Protein AF-A0A0J7KM16-F1 (afdb_monomer)

Radius of gyration: 40.73 Å; Cα contacts (8 Å, |Δi|>4): 112; chains: 1; bounding box: 81×29×110 Å

Structure (mmCIF, N/CA/C/O backbone):
data_AF-A0A0J7KM16-F1
#
_entry.id   AF-A0A0J7KM16-F1
#
loop_
_atom_site.group_PDB
_atom_site.id
_atom_site.type_symbol
_atom_site.label_atom_id
_atom_site.label_alt_id
_atom_site.label_comp_id
_atom_site.label_asym_id
_atom_site.label_entity_id
_atom_site.label_seq_id
_atom_site.pdbx_PDB_ins_code
_atom_site.Cartn_x
_atom_site.Cartn_y
_atom_site.Cartn_z
_atom_site.occupancy
_atom_site.B_iso_or_equiv
_atom_site.auth_seq_id
_atom_site.auth_comp_id
_atom_site.auth_asym_id
_atom_site.auth_atom_id
_atom_site.pdbx_PDB_model_num
ATOM 1 N N . MET A 1 1 ? 47.215 10.537 -78.332 1.00 53.38 1 MET A N 1
ATOM 2 C CA . MET A 1 1 ? 46.847 9.519 -77.323 1.00 53.38 1 MET A CA 1
ATOM 3 C C . MET A 1 1 ? 46.924 10.047 -75.887 1.00 53.38 1 MET A C 1
ATOM 5 O O . MET A 1 1 ? 46.028 9.716 -75.131 1.00 53.38 1 MET A O 1
ATOM 9 N N . GLY A 1 2 ? 47.851 10.951 -75.529 1.00 61.06 2 GLY A N 1
ATOM 10 C CA . GLY A 1 2 ? 48.013 11.426 -74.136 1.00 61.06 2 GLY A CA 1
ATOM 11 C C . GLY A 1 2 ? 46.831 12.155 -73.460 1.00 61.06 2 GLY A C 1
ATOM 12 O O . GLY A 1 2 ? 46.750 12.157 -72.240 1.00 61.06 2 GLY A O 1
ATOM 13 N N . ASN A 1 3 ? 45.868 12.725 -74.200 1.00 65.38 3 ASN A N 1
ATOM 14 C CA . ASN A 1 3 ? 44.691 13.361 -73.574 1.00 65.38 3 ASN A CA 1
ATOM 15 C C . ASN A 1 3 ? 43.672 12.351 -73.019 1.00 65.38 3 ASN A C 1
ATOM 17 O O . ASN A 1 3 ? 42.967 12.672 -72.072 1.00 65.38 3 ASN A O 1
ATOM 21 N N . LEU A 1 4 ? 43.581 11.145 -73.590 1.00 66.06 4 LEU A N 1
ATOM 22 C CA . LEU A 1 4 ? 42.642 10.108 -73.135 1.00 66.06 4 LEU A CA 1
ATOM 23 C C . LEU A 1 4 ? 43.148 9.389 -71.877 1.00 66.06 4 LEU A C 1
ATOM 25 O O . LEU A 1 4 ? 42.351 9.073 -70.999 1.00 66.06 4 LEU A O 1
ATOM 29 N N . GLU A 1 5 ? 44.461 9.181 -71.772 1.00 71.06 5 GLU A N 1
ATOM 30 C CA . GLU A 1 5 ? 45.106 8.589 -70.592 1.00 71.06 5 GLU A CA 1
ATOM 31 C C . GLU A 1 5 ? 44.987 9.510 -69.370 1.00 71.06 5 GLU A C 1
ATOM 33 O O . GLU A 1 5 ? 44.531 9.063 -68.321 1.00 71.06 5 GLU A O 1
ATOM 38 N N . ASN A 1 6 ? 45.235 10.815 -69.532 1.00 75.06 6 ASN A N 1
ATOM 39 C CA . ASN A 1 6 ? 45.071 11.797 -68.452 1.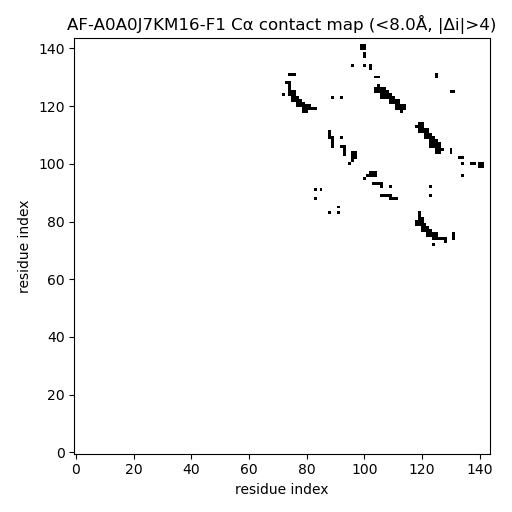00 75.06 6 ASN A CA 1
ATOM 40 C C . ASN A 1 6 ? 43.625 11.884 -67.930 1.00 75.06 6 ASN A C 1
ATOM 42 O O . ASN A 1 6 ? 43.404 12.027 -66.729 1.00 75.06 6 ASN A O 1
ATOM 46 N N . VAL A 1 7 ? 42.625 11.784 -68.815 1.00 75.94 7 VAL A N 1
ATOM 47 C CA . VAL A 1 7 ? 41.213 11.764 -68.399 1.00 75.94 7 VAL A CA 1
ATOM 48 C C . VAL A 1 7 ? 40.882 10.472 -67.647 1.00 75.94 7 VAL A C 1
ATOM 50 O O . VAL A 1 7 ? 40.224 10.534 -66.610 1.00 75.94 7 VAL A O 1
ATOM 53 N N . MET A 1 8 ? 41.359 9.312 -68.110 1.00 76.75 8 MET A N 1
ATOM 54 C CA . MET A 1 8 ? 41.156 8.038 -67.405 1.00 76.75 8 MET A CA 1
ATOM 55 C C . MET A 1 8 ? 41.812 8.018 -66.019 1.00 76.75 8 MET A C 1
ATOM 57 O O . MET A 1 8 ? 41.209 7.523 -65.067 1.00 76.75 8 MET A O 1
ATOM 61 N N . GLU A 1 9 ? 43.003 8.594 -65.881 1.00 81.56 9 GLU A N 1
ATOM 62 C CA . GLU A 1 9 ? 43.713 8.681 -64.603 1.00 81.56 9 GLU A CA 1
ATOM 63 C C . GLU A 1 9 ? 43.002 9.617 -63.614 1.00 81.56 9 GLU A C 1
ATOM 65 O O . GLU A 1 9 ? 42.814 9.264 -62.448 1.00 81.56 9 GLU A O 1
ATOM 70 N N . MET A 1 10 ? 42.471 10.743 -64.100 1.00 83.81 10 MET A N 1
ATOM 71 C CA . MET A 1 10 ? 41.630 11.646 -63.309 1.00 83.81 10 MET A CA 1
ATOM 72 C C . MET A 1 10 ? 40.336 10.966 -62.826 1.00 83.81 10 MET A C 1
ATOM 74 O O . MET A 1 10 ? 39.952 11.122 -61.667 1.00 83.81 10 MET A O 1
ATOM 78 N N . TYR A 1 11 ? 39.668 10.174 -63.675 1.00 83.00 11 TYR A N 1
ATOM 79 C CA . TYR A 1 11 ? 38.483 9.408 -63.265 1.00 83.00 11 TYR A CA 1
ATOM 80 C C . TYR A 1 11 ? 38.807 8.363 -62.197 1.00 83.00 11 TYR A C 1
ATOM 82 O O . TYR A 1 11 ? 38.022 8.190 -61.265 1.00 83.00 11 TYR A O 1
ATOM 90 N N . LYS A 1 12 ? 39.955 7.690 -62.309 1.00 86.69 12 LYS A N 1
ATOM 91 C CA . LYS A 1 12 ? 40.392 6.689 -61.334 1.00 86.69 12 LYS A CA 1
ATOM 92 C C . LYS A 1 12 ? 40.677 7.321 -59.968 1.00 86.69 12 LYS A C 1
ATOM 94 O O . LYS A 1 12 ? 40.147 6.851 -58.967 1.00 86.69 12 LYS A O 1
ATOM 99 N N . GLN A 1 13 ? 41.397 8.444 -59.941 1.00 86.12 13 GLN A N 1
ATOM 100 C CA . GLN A 1 13 ? 41.639 9.213 -58.714 1.00 86.12 13 GLN A CA 1
ATOM 101 C C . GLN A 1 13 ? 40.336 9.737 -58.092 1.00 86.12 13 GLN A C 1
ATOM 103 O O . GLN A 1 13 ? 40.157 9.694 -56.877 1.00 86.12 13 GLN A O 1
ATOM 108 N N . MET A 1 14 ? 39.385 10.186 -58.918 1.00 87.19 14 MET A N 1
ATOM 109 C CA . MET A 1 14 ? 38.077 10.636 -58.439 1.00 87.19 14 MET A CA 1
ATOM 110 C C . MET A 1 14 ? 37.246 9.479 -57.860 1.00 87.19 14 MET A C 1
ATOM 112 O O . MET A 1 14 ? 36.566 9.661 -56.851 1.00 87.19 14 MET A O 1
ATOM 116 N N . GLN A 1 15 ? 37.310 8.285 -58.455 1.00 88.56 15 GLN A N 1
ATOM 117 C CA . GLN A 1 15 ? 36.652 7.086 -57.925 1.00 88.56 15 GLN A CA 1
ATOM 118 C C . GLN A 1 15 ? 37.258 6.631 -56.595 1.00 88.56 15 GLN A C 1
ATOM 120 O O . GLN A 1 15 ? 36.504 6.311 -55.678 1.00 88.56 15 GLN A O 1
ATOM 125 N N . GLU A 1 16 ? 38.587 6.638 -56.472 1.00 89.44 16 GLU A N 1
ATOM 126 C CA . GLU A 1 16 ? 39.292 6.316 -55.225 1.00 89.44 16 GLU A CA 1
ATOM 127 C C . GLU A 1 16 ? 38.927 7.313 -54.114 1.00 89.44 16 GLU A C 1
ATOM 129 O O . GLU A 1 16 ? 38.535 6.901 -53.023 1.00 89.44 16 GLU A O 1
ATOM 134 N N . PHE A 1 17 ? 38.905 8.616 -54.417 1.00 91.69 17 PHE A N 1
ATOM 135 C CA . PHE A 1 17 ? 38.473 9.642 -53.465 1.00 91.69 17 PHE A CA 1
ATOM 136 C C . PHE A 1 17 ? 37.020 9.444 -53.004 1.00 91.69 17 PHE A C 1
ATOM 138 O O . PHE A 1 17 ? 36.730 9.505 -51.810 1.00 91.69 17 PHE A O 1
ATOM 145 N N . ILE A 1 18 ? 36.092 9.171 -53.929 1.00 91.00 18 ILE A N 1
ATOM 146 C CA . ILE A 1 18 ? 34.686 8.904 -53.583 1.00 91.00 18 ILE A CA 1
ATOM 147 C C . ILE A 1 18 ? 34.564 7.636 -52.727 1.00 91.00 18 ILE A C 1
ATOM 149 O O . ILE A 1 18 ? 33.778 7.621 -51.778 1.00 91.00 18 ILE A O 1
ATOM 153 N N . ALA A 1 19 ? 35.334 6.587 -53.026 1.00 91.44 19 ALA A N 1
ATOM 154 C CA . ALA A 1 19 ? 35.340 5.355 -52.243 1.00 91.44 19 ALA A CA 1
ATOM 155 C C . ALA A 1 19 ? 35.821 5.600 -50.804 1.00 91.44 19 ALA A C 1
ATOM 157 O O . ALA A 1 19 ? 35.141 5.181 -49.866 1.00 91.44 19 ALA A O 1
ATOM 158 N N . GLU A 1 20 ? 36.910 6.353 -50.621 1.00 92.81 20 GLU A N 1
ATOM 159 C CA . GLU A 1 20 ? 37.412 6.732 -49.294 1.00 92.81 20 GLU A CA 1
ATOM 160 C C . GLU A 1 20 ? 36.401 7.576 -48.507 1.00 92.81 20 GLU A C 1
ATOM 162 O O . GLU A 1 20 ? 36.183 7.338 -47.317 1.00 92.81 20 GLU A O 1
ATOM 167 N N . GLN A 1 21 ? 35.744 8.551 -49.150 1.00 93.00 21 GLN A N 1
ATOM 168 C CA . GLN A 1 21 ? 34.709 9.353 -48.485 1.00 93.00 21 GLN A CA 1
ATOM 169 C C . GLN A 1 21 ? 33.507 8.493 -48.073 1.00 93.00 21 GLN A C 1
ATOM 171 O O . GLN A 1 21 ? 32.994 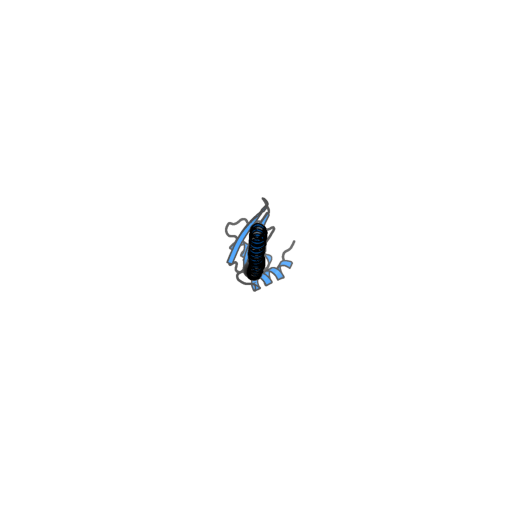8.631 -46.964 1.00 93.00 21 GLN A O 1
ATOM 176 N N . MET A 1 22 ? 33.078 7.562 -48.929 1.00 90.88 22 MET A N 1
ATOM 177 C CA . MET A 1 22 ? 31.983 6.637 -48.620 1.00 90.88 22 MET A CA 1
ATOM 178 C C . MET A 1 22 ? 32.338 5.674 -47.482 1.00 90.88 22 MET A C 1
ATOM 180 O O . MET A 1 22 ? 31.465 5.328 -46.685 1.00 90.88 22 MET A O 1
ATOM 184 N N . GLU A 1 23 ? 33.595 5.243 -47.379 1.00 92.44 23 GLU A N 1
ATOM 185 C CA . GLU A 1 23 ? 34.069 4.401 -46.279 1.00 92.44 23 GLU A CA 1
ATOM 186 C C . GLU A 1 23 ? 34.099 5.162 -44.948 1.00 92.44 23 GLU A C 1
ATOM 188 O O . GLU A 1 23 ? 33.600 4.648 -43.946 1.00 92.44 23 GLU A O 1
ATOM 193 N N . ARG A 1 24 ? 34.561 6.421 -44.943 1.00 92.00 24 ARG A N 1
ATOM 194 C CA . ARG A 1 24 ? 34.495 7.291 -43.753 1.00 92.00 24 ARG A CA 1
ATOM 195 C C . ARG A 1 24 ? 33.061 7.488 -43.275 1.00 92.00 24 ARG A C 1
ATOM 197 O O . ARG A 1 24 ? 32.781 7.250 -42.106 1.00 92.00 24 ARG A O 1
ATOM 204 N N . ILE A 1 25 ? 32.140 7.801 -44.189 1.00 92.88 25 ILE A N 1
ATOM 205 C CA . ILE A 1 25 ? 30.714 7.959 -43.866 1.00 92.88 25 ILE A CA 1
ATOM 206 C C . ILE A 1 25 ? 30.133 6.660 -43.287 1.00 92.88 25 ILE A C 1
ATOM 208 O O . ILE A 1 25 ? 29.358 6.694 -42.332 1.00 92.88 25 ILE A O 1
ATOM 212 N N . ARG A 1 26 ? 30.496 5.491 -43.833 1.00 91.25 26 ARG A N 1
ATOM 213 C CA . ARG A 1 26 ? 30.039 4.197 -43.294 1.00 91.25 26 ARG A CA 1
ATOM 214 C C . ARG A 1 26 ? 30.555 3.948 -41.881 1.00 91.25 26 ARG A C 1
ATOM 216 O O . ARG A 1 26 ? 29.779 3.467 -41.055 1.00 91.25 26 ARG A O 1
ATOM 223 N N . ASN A 1 27 ? 31.818 4.269 -41.616 1.00 93.56 27 ASN A N 1
ATOM 224 C CA . ASN A 1 27 ? 32.419 4.103 -40.296 1.00 93.56 27 ASN A CA 1
ATOM 225 C C . ASN A 1 27 ? 31.784 5.055 -39.277 1.00 93.56 27 ASN A C 1
ATOM 227 O O . ASN A 1 27 ? 31.360 4.592 -38.223 1.00 93.56 27 ASN A O 1
ATOM 231 N N . GLU A 1 28 ? 31.585 6.327 -39.630 1.00 91.50 28 GLU A N 1
ATOM 232 C CA . GLU A 1 28 ? 30.885 7.298 -38.777 1.00 91.50 28 GLU A CA 1
ATOM 233 C C . GLU A 1 28 ? 29.461 6.833 -38.441 1.00 91.50 28 GLU A C 1
ATOM 235 O O . GLU A 1 28 ? 29.074 6.812 -37.277 1.00 91.50 28 GLU A O 1
ATOM 240 N N . ILE A 1 29 ? 28.688 6.363 -39.431 1.00 91.62 29 ILE A N 1
ATOM 241 C CA . ILE A 1 29 ? 27.332 5.831 -39.203 1.00 91.62 29 ILE A CA 1
ATOM 242 C C . ILE A 1 29 ? 27.355 4.597 -38.287 1.00 91.62 29 ILE A C 1
ATOM 244 O O . ILE A 1 29 ? 26.448 4.412 -37.467 1.00 91.62 29 ILE A O 1
ATOM 248 N N . ALA A 1 30 ? 28.350 3.721 -38.441 1.00 91.94 30 ALA A N 1
ATOM 249 C CA . ALA A 1 30 ? 28.497 2.535 -37.606 1.00 91.94 30 ALA A CA 1
ATOM 250 C C . ALA A 1 30 ? 28.842 2.899 -36.153 1.00 91.94 30 ALA A C 1
ATOM 252 O O . ALA A 1 30 ? 28.213 2.366 -35.235 1.00 91.94 30 ALA A O 1
ATOM 253 N N . GLU A 1 31 ? 29.773 3.829 -35.944 1.00 92.56 31 GLU A N 1
ATOM 254 C CA . GLU A 1 31 ? 30.152 4.339 -34.623 1.00 92.56 31 GLU A CA 1
ATOM 255 C C . GLU A 1 31 ? 28.976 5.038 -33.934 1.00 92.56 31 GLU A C 1
ATOM 257 O O . GLU A 1 31 ? 28.637 4.699 -32.797 1.00 92.56 31 GLU A O 1
ATOM 262 N N . ASP A 1 32 ? 28.263 5.910 -34.651 1.00 91.62 32 ASP A N 1
ATOM 263 C CA . ASP A 1 32 ? 27.056 6.584 -34.166 1.00 91.62 32 ASP A CA 1
ATOM 264 C C . ASP A 1 32 ? 25.983 5.584 -33.726 1.00 91.62 32 ASP A C 1
ATOM 266 O O . ASP A 1 32 ? 25.306 5.754 -32.707 1.00 91.62 32 ASP A O 1
ATOM 270 N N . ARG A 1 33 ? 25.806 4.508 -34.500 1.00 90.81 33 ARG A N 1
ATOM 271 C CA . ARG A 1 33 ? 24.831 3.464 -34.184 1.00 90.81 33 ARG A CA 1
ATOM 272 C C . ARG A 1 33 ? 25.204 2.723 -32.904 1.00 90.81 33 ARG A C 1
ATOM 274 O O . ARG A 1 33 ? 24.307 2.449 -32.103 1.00 90.81 33 ARG A O 1
ATOM 281 N N . ILE A 1 34 ? 26.486 2.408 -32.714 1.00 93.56 34 ILE A N 1
ATOM 282 C CA . ILE A 1 34 ? 26.990 1.756 -31.500 1.00 93.56 34 ILE A CA 1
ATOM 283 C C . ILE A 1 34 ? 26.805 2.689 -30.300 1.00 93.56 34 ILE A C 1
ATOM 285 O O . ILE A 1 34 ? 26.206 2.274 -29.307 1.00 93.56 34 ILE A O 1
ATOM 289 N N . ALA A 1 35 ? 27.202 3.958 -30.420 1.00 92.62 35 ALA A N 1
ATOM 290 C CA . ALA A 1 35 ? 27.059 4.956 -29.362 1.00 92.62 35 ALA A CA 1
ATOM 291 C C . ALA A 1 35 ? 25.594 5.116 -28.918 1.00 92.62 35 ALA A C 1
ATOM 293 O O . ALA A 1 35 ? 25.288 5.004 -27.729 1.00 92.62 35 ALA A O 1
ATOM 294 N N . ARG A 1 36 ? 24.657 5.255 -29.867 1.00 90.69 36 ARG A N 1
ATOM 295 C CA . ARG A 1 36 ? 23.212 5.343 -29.568 1.00 90.69 36 ARG A CA 1
ATOM 296 C C . ARG A 1 36 ? 22.635 4.060 -28.978 1.00 90.69 36 ARG A C 1
ATOM 298 O O . ARG A 1 36 ? 21.600 4.088 -28.308 1.00 90.69 36 ARG A O 1
ATOM 305 N N . GLU A 1 37 ? 23.201 2.898 -29.291 1.00 91.81 37 GLU A N 1
ATOM 306 C CA . GLU A 1 37 ? 22.758 1.640 -28.691 1.00 91.81 37 GLU A CA 1
ATOM 307 C C . GLU A 1 37 ? 23.282 1.484 -27.260 1.00 91.81 37 GLU A C 1
ATOM 309 O O . GLU A 1 37 ? 22.536 1.040 -26.384 1.00 91.81 37 GLU A O 1
ATOM 314 N N . GLU A 1 38 ? 24.524 1.890 -27.000 1.00 93.38 38 GLU A N 1
ATOM 315 C CA . GLU A 1 38 ? 25.075 1.941 -25.648 1.00 93.38 38 GLU A CA 1
ATOM 316 C C . GLU A 1 38 ? 24.329 2.930 -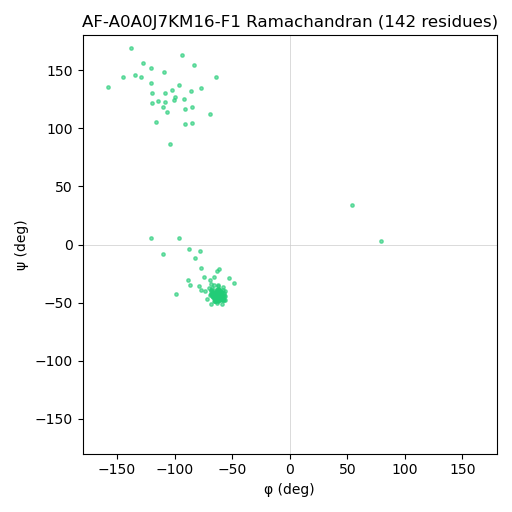24.758 1.00 93.38 38 GLU A C 1
ATOM 318 O O . GLU A 1 38 ? 23.979 2.582 -23.631 1.00 93.38 38 GLU A O 1
ATOM 323 N N . GLU A 1 39 ? 24.037 4.127 -25.264 1.00 93.12 39 GLU A N 1
ATOM 324 C CA . GLU A 1 39 ? 23.266 5.140 -24.546 1.00 93.12 39 GLU A CA 1
ATOM 325 C C . GLU A 1 39 ? 21.883 4.602 -24.173 1.00 93.12 39 GLU A C 1
ATOM 327 O O . GLU A 1 39 ? 21.546 4.543 -22.990 1.00 93.12 39 GLU A O 1
ATOM 332 N N . ARG A 1 40 ? 21.145 4.036 -25.139 1.00 90.88 40 ARG A N 1
ATOM 333 C CA . ARG A 1 40 ? 19.852 3.386 -24.869 1.00 90.88 40 ARG A CA 1
ATOM 334 C C . ARG A 1 40 ? 19.955 2.256 -23.849 1.00 90.88 40 ARG A C 1
ATOM 336 O O . ARG A 1 40 ? 19.035 2.064 -23.054 1.00 90.88 40 ARG A O 1
ATOM 343 N N . LYS A 1 41 ? 21.042 1.476 -23.854 1.00 94.44 41 LYS A N 1
ATOM 344 C CA . LYS A 1 41 ? 21.266 0.423 -22.847 1.00 94.44 41 LYS A CA 1
ATOM 345 C C . LYS A 1 41 ? 21.491 1.021 -21.459 1.00 94.44 41 LYS A C 1
ATOM 347 O O . LYS A 1 41 ? 20.927 0.496 -20.498 1.00 94.44 41 LYS A O 1
ATOM 352 N N . ARG A 1 42 ? 22.267 2.104 -21.346 1.00 94.06 42 ARG A N 1
ATOM 353 C CA . ARG A 1 42 ? 22.519 2.807 -20.076 1.00 94.06 42 ARG A CA 1
ATOM 354 C C . ARG A 1 42 ? 21.243 3.447 -19.539 1.00 94.06 42 ARG A C 1
ATOM 356 O O . ARG A 1 42 ? 20.886 3.178 -18.397 1.00 94.06 42 ARG A O 1
ATOM 363 N N . GLU A 1 43 ? 20.511 4.182 -20.370 1.00 92.81 43 GLU A N 1
ATOM 364 C CA . GLU A 1 43 ? 19.220 4.779 -20.009 1.00 92.81 43 GLU A CA 1
ATOM 365 C C . GLU A 1 43 ? 18.220 3.719 -19.557 1.00 92.81 43 GLU A C 1
ATOM 367 O O . GLU A 1 43 ? 17.619 3.835 -18.493 1.00 92.81 43 GLU A O 1
ATOM 372 N N . LYS A 1 44 ? 18.087 2.626 -20.318 1.00 94.25 44 LYS A N 1
ATOM 373 C CA . LYS A 1 44 ? 17.189 1.525 -19.959 1.00 94.25 44 LYS A CA 1
ATOM 374 C C . LYS A 1 44 ? 17.592 0.862 -18.643 1.00 94.25 44 LYS A C 1
ATOM 376 O O . LYS A 1 44 ? 16.719 0.417 -17.899 1.00 94.25 44 LYS A O 1
ATOM 381 N N . LYS A 1 45 ? 18.893 0.768 -18.359 1.00 94.62 45 LYS A N 1
ATOM 382 C CA . LYS A 1 45 ? 19.395 0.222 -17.097 1.00 94.62 45 LYS A CA 1
ATOM 383 C C . LYS A 1 45 ? 19.051 1.145 -15.928 1.00 94.62 45 LYS A C 1
ATOM 385 O O . LYS A 1 45 ? 18.426 0.664 -14.989 1.00 94.62 45 LYS A O 1
ATOM 390 N N . MET A 1 46 ? 19.359 2.440 -16.030 1.00 93.88 46 MET A N 1
ATOM 391 C CA . MET A 1 46 ? 19.014 3.426 -14.996 1.00 93.88 46 MET A CA 1
ATOM 392 C C . MET A 1 46 ? 17.504 3.469 -14.753 1.00 93.88 46 MET A C 1
ATOM 394 O O . MET A 1 46 ? 17.053 3.351 -13.619 1.00 93.88 46 MET A O 1
ATOM 398 N N . TRP A 1 47 ? 16.711 3.502 -15.826 1.00 95.06 47 TRP A N 1
ATOM 399 C CA . TRP A 1 47 ? 15.254 3.461 -15.743 1.00 95.06 47 TRP A CA 1
ATOM 400 C C . TRP A 1 47 ? 14.739 2.221 -15.006 1.00 95.06 47 TRP A C 1
ATOM 402 O O . TRP A 1 47 ? 13.816 2.300 -14.196 1.00 95.06 47 TRP A O 1
ATOM 412 N N . ASN A 1 48 ? 15.313 1.049 -15.285 1.00 94.88 48 ASN A N 1
ATOM 413 C CA . ASN A 1 48 ? 14.917 -0.180 -14.605 1.00 94.88 48 ASN A CA 1
ATOM 414 C C . ASN A 1 48 ? 15.311 -0.171 -13.123 1.00 94.88 48 ASN A C 1
ATOM 416 O O . ASN A 1 48 ? 14.527 -0.641 -12.302 1.00 94.88 48 ASN A O 1
ATOM 420 N N . GLU A 1 49 ? 16.486 0.356 -12.782 1.00 95.00 49 GLU A N 1
ATOM 421 C CA . GLU A 1 49 ? 16.945 0.482 -11.395 1.00 95.00 49 GLU A CA 1
ATOM 422 C C . GLU A 1 49 ? 16.027 1.416 -10.593 1.00 95.00 49 GLU A C 1
ATOM 424 O O . GLU A 1 49 ? 15.487 0.998 -9.566 1.00 95.00 49 GLU A O 1
ATOM 429 N N . GLU A 1 50 ? 15.736 2.610 -11.116 1.00 93.94 50 GLU A N 1
ATOM 430 C CA . GLU A 1 50 ? 14.790 3.557 -10.508 1.00 93.94 50 GLU A CA 1
ATOM 431 C C . GLU A 1 50 ? 13.392 2.947 -10.362 1.00 93.94 50 GLU A C 1
ATOM 433 O O . GLU A 1 50 ? 12.742 3.059 -9.319 1.00 93.94 50 GLU A O 1
ATOM 438 N N . LYS A 1 51 ? 12.915 2.249 -11.398 1.00 95.56 51 LYS A N 1
ATOM 439 C CA . LYS A 1 51 ? 11.601 1.603 -11.378 1.00 95.56 51 LYS A CA 1
ATOM 440 C C . LYS A 1 51 ? 11.508 0.532 -10.293 1.00 95.56 51 LYS A C 1
ATOM 442 O O . LYS A 1 51 ? 10.473 0.428 -9.634 1.00 95.56 51 LYS A O 1
ATOM 447 N N . GLU A 1 52 ? 12.542 -0.285 -10.118 1.00 94.88 52 GLU A N 1
ATOM 448 C CA . GLU A 1 52 ? 12.562 -1.314 -9.075 1.00 94.88 52 GLU A CA 1
ATOM 449 C C . GLU A 1 52 ? 12.676 -0.708 -7.671 1.00 94.88 52 GLU A C 1
ATOM 451 O O . GLU A 1 52 ? 11.998 -1.175 -6.752 1.00 94.88 52 GLU A O 1
ATOM 456 N N . GLU A 1 53 ? 13.445 0.369 -7.497 1.00 95.69 53 GLU A N 1
ATOM 457 C CA . GLU A 1 53 ? 13.505 1.105 -6.231 1.00 95.69 53 GLU A CA 1
ATOM 458 C C . GLU A 1 53 ? 12.137 1.692 -5.853 1.00 95.69 53 GLU A C 1
ATOM 460 O O . GLU A 1 53 ? 11.644 1.480 -4.740 1.00 95.69 53 GLU A O 1
ATOM 465 N N . LEU A 1 54 ? 11.471 2.358 -6.801 1.00 95.38 54 LEU A N 1
ATOM 466 C CA . LEU A 1 54 ? 10.136 2.916 -6.593 1.00 95.38 54 LEU A CA 1
ATOM 467 C C . LEU A 1 54 ? 9.114 1.833 -6.241 1.00 95.38 54 LEU A C 1
ATOM 469 O O . LEU A 1 54 ? 8.317 2.019 -5.320 1.00 95.38 54 LEU A O 1
ATOM 473 N N . LYS A 1 55 ? 9.151 0.679 -6.918 1.00 94.31 55 LYS A N 1
ATOM 474 C CA . LYS A 1 55 ? 8.278 -0.457 -6.586 1.00 94.31 55 LYS A CA 1
ATOM 475 C C . LYS A 1 55 ? 8.489 -0.945 -5.157 1.00 94.31 55 LYS A C 1
ATOM 477 O O . LYS A 1 55 ? 7.507 -1.136 -4.443 1.00 94.31 55 LYS A O 1
ATOM 482 N N . ARG A 1 56 ? 9.742 -1.130 -4.724 1.00 95.06 56 ARG A N 1
ATOM 483 C CA . ARG A 1 56 ? 10.052 -1.547 -3.344 1.00 95.06 56 ARG A CA 1
ATOM 484 C C . ARG A 1 56 ? 9.511 -0.539 -2.339 1.00 95.06 56 ARG A C 1
ATOM 486 O O . ARG A 1 56 ? 8.806 -0.919 -1.409 1.00 95.06 56 ARG A O 1
ATOM 493 N N . ARG A 1 57 ? 9.739 0.751 -2.592 1.00 95.25 57 ARG A N 1
ATOM 494 C CA . ARG A 1 57 ? 9.245 1.833 -1.737 1.00 95.25 57 ARG A CA 1
ATOM 495 C C . ARG A 1 57 ? 7.720 1.848 -1.630 1.00 95.25 57 ARG A C 1
ATOM 497 O O . ARG A 1 57 ? 7.199 2.079 -0.542 1.00 95.25 57 ARG A O 1
ATOM 504 N N . ILE A 1 58 ? 6.999 1.588 -2.723 1.00 95.06 58 ILE A N 1
ATOM 505 C CA . ILE A 1 58 ? 5.532 1.472 -2.701 1.00 95.06 58 ILE A CA 1
ATOM 506 C C . ILE A 1 58 ? 5.102 0.307 -1.805 1.00 95.06 58 ILE A C 1
ATOM 508 O O . ILE A 1 58 ? 4.268 0.508 -0.925 1.00 95.06 58 ILE A O 1
ATOM 512 N N . VAL A 1 59 ? 5.703 -0.876 -1.968 1.00 94.50 59 VAL A N 1
ATOM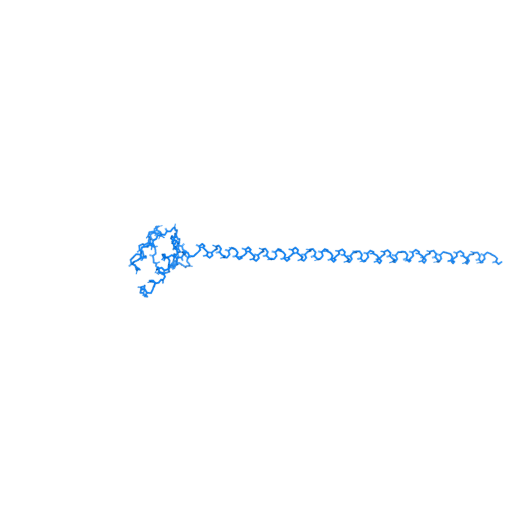 513 C CA . VAL A 1 59 ? 5.369 -2.056 -1.151 1.00 94.50 59 VAL A CA 1
ATOM 514 C C . VAL A 1 59 ? 5.625 -1.793 0.334 1.00 94.50 59 VAL A C 1
ATOM 516 O O . VAL A 1 59 ? 4.775 -2.100 1.174 1.00 94.50 59 VAL A O 1
ATOM 519 N N . ASP A 1 60 ? 6.756 -1.173 0.671 1.00 94.88 60 ASP A N 1
ATOM 520 C CA . ASP A 1 60 ? 7.087 -0.829 2.055 1.00 94.88 60 ASP A CA 1
ATOM 521 C C . ASP A 1 60 ? 6.082 0.168 2.644 1.00 94.88 60 ASP A C 1
ATOM 523 O O . ASP A 1 60 ? 5.606 -0.005 3.770 1.00 94.88 60 ASP A O 1
ATOM 527 N N . LEU A 1 61 ? 5.701 1.192 1.875 1.00 92.75 61 LEU A N 1
ATOM 528 C CA . LEU A 1 61 ? 4.703 2.175 2.293 1.00 92.75 61 LEU A CA 1
ATOM 529 C C . LEU A 1 61 ? 3.322 1.544 2.492 1.00 92.75 61 LEU A C 1
ATOM 531 O O . LEU A 1 61 ? 2.664 1.827 3.497 1.00 92.75 61 LEU A O 1
ATOM 535 N N . GLU A 1 62 ? 2.889 0.667 1.588 1.00 92.62 62 GLU A N 1
ATOM 536 C CA . GLU A 1 62 ? 1.635 -0.076 1.724 1.00 92.62 62 GLU A CA 1
ATOM 537 C C . GLU A 1 62 ? 1.645 -0.968 2.968 1.00 92.62 62 GLU A C 1
ATOM 539 O O . GLU A 1 62 ? 0.669 -0.998 3.726 1.00 92.62 62 GLU A O 1
ATOM 544 N N . TRP A 1 63 ? 2.760 -1.653 3.232 1.00 94.06 63 TRP A N 1
ATOM 545 C CA . TRP A 1 63 ? 2.917 -2.483 4.420 1.00 94.06 63 TRP A CA 1
ATOM 546 C C . TRP A 1 63 ? 2.879 -1.654 5.708 1.00 94.06 63 TRP A C 1
ATOM 548 O O . TRP A 1 63 ? 2.143 -2.000 6.638 1.00 94.06 63 TRP A O 1
ATOM 558 N N . ILE A 1 64 ? 3.601 -0.529 5.758 1.00 92.88 64 ILE A N 1
ATOM 559 C CA . ILE A 1 64 ? 3.581 0.405 6.894 1.00 92.88 64 ILE A CA 1
ATOM 560 C C . ILE A 1 64 ? 2.166 0.934 7.115 1.00 92.88 64 ILE A C 1
ATOM 562 O O . ILE A 1 64 ? 1.697 0.973 8.255 1.00 92.88 64 ILE A O 1
ATOM 566 N N . ASN A 1 65 ? 1.467 1.322 6.048 1.00 92.00 65 ASN A N 1
ATOM 567 C CA . ASN A 1 65 ? 0.112 1.846 6.150 1.00 92.00 65 ASN A CA 1
ATOM 568 C C . ASN A 1 65 ? -0.854 0.777 6.678 1.00 92.00 65 ASN A C 1
ATOM 570 O O . ASN A 1 65 ? -1.575 1.016 7.646 1.00 92.00 65 ASN A O 1
ATOM 574 N N . LYS A 1 66 ? -0.783 -0.446 6.141 1.00 90.81 66 LYS A N 1
ATOM 575 C CA . LYS A 1 66 ? -1.576 -1.592 6.604 1.00 90.81 66 LYS A CA 1
ATOM 576 C C . LYS A 1 66 ? -1.285 -1.944 8.062 1.00 90.81 66 LYS A C 1
ATOM 578 O O . LYS A 1 66 ? -2.208 -2.255 8.815 1.00 90.81 66 LYS A O 1
ATOM 583 N N . LYS A 1 67 ? -0.019 -1.887 8.484 1.00 91.50 67 LYS A N 1
ATOM 584 C CA . LYS A 1 67 ? 0.384 -2.104 9.880 1.00 91.50 67 LYS A CA 1
ATOM 585 C C . LYS A 1 67 ? -0.181 -1.013 10.790 1.00 91.50 67 LYS A C 1
ATOM 587 O O . LYS A 1 67 ? -0.851 -1.337 11.764 1.00 91.50 67 LYS A O 1
ATOM 592 N N . ARG A 1 68 ? -0.026 0.263 10.423 1.00 87.62 68 ARG A N 1
ATOM 593 C CA . ARG A 1 68 ? -0.602 1.399 11.165 1.00 87.62 68 ARG A CA 1
ATOM 594 C C . ARG A 1 68 ? -2.121 1.312 11.264 1.00 87.62 68 ARG A C 1
ATOM 596 O O . ARG A 1 68 ? -2.683 1.607 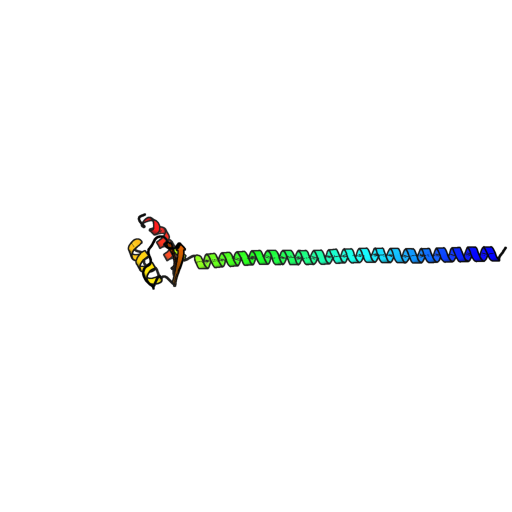12.313 1.00 87.62 68 ARG A O 1
ATOM 603 N N . GLU A 1 69 ? -2.799 0.910 10.196 1.00 86.56 69 GLU A N 1
ATOM 604 C CA . GLU A 1 69 ? -4.250 0.746 10.191 1.00 86.56 69 GLU A CA 1
ATOM 605 C C . GLU A 1 69 ? -4.691 -0.397 11.114 1.00 86.56 69 GLU A C 1
ATOM 607 O O . GLU A 1 69 ? -5.635 -0.230 11.890 1.00 86.56 69 GLU A O 1
ATOM 612 N N . ARG A 1 70 ? -3.971 -1.529 11.095 1.00 84.44 70 ARG A N 1
ATOM 613 C CA . ARG A 1 70 ? -4.174 -2.631 12.048 1.00 84.44 70 ARG A CA 1
ATOM 614 C C . ARG A 1 70 ? -3.963 -2.175 13.484 1.00 84.44 70 ARG A C 1
ATOM 616 O O . ARG A 1 70 ? -4.807 -2.478 14.319 1.00 84.44 70 ARG A O 1
ATOM 623 N N . ASP A 1 71 ? -2.906 -1.419 13.757 1.00 83.25 71 ASP A N 1
ATOM 624 C CA . ASP A 1 71 ? -2.600 -0.918 15.098 1.00 83.25 71 ASP A CA 1
ATOM 625 C C . ASP A 1 71 ? -3.668 0.076 15.579 1.00 83.25 71 ASP A C 1
ATOM 627 O O . ASP A 1 71 ? -4.171 -0.049 16.694 1.00 83.25 71 ASP A O 1
ATOM 631 N N . ARG A 1 72 ? -4.128 0.989 14.712 1.00 82.69 72 ARG A N 1
ATOM 632 C CA . ARG A 1 72 ? -5.233 1.920 15.014 1.00 82.69 72 ARG A CA 1
ATOM 633 C C . ARG A 1 72 ? -6.552 1.201 15.292 1.00 82.69 72 ARG A C 1
ATOM 635 O O . ARG A 1 72 ? -7.313 1.624 16.157 1.00 82.69 72 ARG A O 1
ATOM 642 N N . ARG A 1 73 ? -6.843 0.124 14.555 1.00 84.38 73 ARG A N 1
ATOM 643 C CA . ARG A 1 73 ? -8.063 -0.686 14.725 1.00 84.38 73 ARG A CA 1
ATOM 644 C C . ARG A 1 73 ? -7.903 -1.799 15.758 1.00 84.38 73 ARG A C 1
ATOM 646 O O . ARG A 1 73 ? -8.879 -2.496 16.053 1.00 84.38 73 ARG A O 1
ATOM 653 N N . LYS A 1 74 ? -6.707 -1.973 16.328 1.00 86.06 74 LYS A N 1
ATOM 654 C CA . LYS A 1 74 ? -6.385 -3.071 17.242 1.00 86.06 74 LYS A CA 1
ATOM 655 C C . LYS A 1 74 ? -7.340 -3.095 18.421 1.00 86.06 74 LYS A C 1
ATOM 657 O O . LYS A 1 74 ? -7.825 -4.175 18.740 1.00 86.06 74 LYS A O 1
ATOM 662 N N . ASN A 1 75 ? -7.700 -1.933 18.958 1.00 88.44 75 ASN A N 1
ATOM 663 C CA . ASN A 1 75 ? -8.593 -1.799 20.112 1.00 88.44 75 ASN A CA 1
ATOM 664 C C . ASN A 1 75 ? -10.056 -1.532 19.724 1.00 88.44 75 ASN A C 1
ATOM 666 O O . ASN A 1 75 ? -10.895 -1.322 20.594 1.00 88.44 75 ASN A O 1
ATOM 670 N N . ASN A 1 76 ? -10.392 -1.558 18.430 1.00 90.38 76 ASN A N 1
ATOM 671 C CA . ASN A 1 76 ? -11.765 -1.324 17.998 1.00 90.38 76 ASN A CA 1
ATOM 672 C C . ASN A 1 76 ? -12.632 -2.565 18.225 1.00 90.38 76 ASN A C 1
ATOM 674 O O . ASN A 1 76 ? -12.246 -3.672 17.830 1.00 90.38 76 ASN A O 1
ATOM 678 N N . ILE A 1 77 ? -13.823 -2.362 18.776 1.00 89.19 77 ILE A N 1
ATOM 679 C CA . ILE A 1 77 ? -14.925 -3.324 18.808 1.00 89.19 77 ILE A CA 1
ATOM 680 C C . ILE A 1 77 ? -16.037 -2.857 17.867 1.00 89.19 77 ILE A C 1
ATOM 682 O O . ILE A 1 77 ? -16.222 -1.659 17.644 1.00 89.19 77 ILE A O 1
ATOM 686 N N . VAL A 1 78 ? -16.753 -3.816 17.284 1.00 89.25 78 VAL A N 1
ATOM 687 C CA . VAL A 1 78 ? -17.861 -3.561 16.358 1.00 89.25 78 VAL A CA 1
ATOM 688 C C . VAL A 1 78 ? -19.119 -4.173 16.944 1.00 89.25 78 VAL A C 1
ATOM 690 O O . VAL A 1 78 ? -19.162 -5.383 17.173 1.00 89.25 78 VAL A O 1
ATOM 693 N N . ILE A 1 79 ? -20.138 -3.347 17.155 1.00 87.06 79 ILE A N 1
ATOM 694 C CA . ILE A 1 79 ? -21.419 -3.757 17.724 1.00 87.06 79 ILE A CA 1
ATOM 695 C C . ILE A 1 79 ? -22.494 -3.572 16.653 1.00 87.06 79 ILE A C 1
ATOM 697 O O . ILE A 1 79 ? -22.649 -2.491 16.081 1.00 87.06 79 ILE A O 1
ATOM 701 N N . LYS A 1 80 ? -23.210 -4.655 16.350 1.00 86.38 80 LYS A N 1
ATOM 702 C CA . LYS A 1 80 ? -24.252 -4.721 15.317 1.00 86.38 80 LYS A CA 1
ATOM 703 C C . LYS A 1 80 ? -25.580 -5.112 15.957 1.00 86.38 80 LYS A C 1
ATOM 705 O O . LYS A 1 80 ? -25.577 -5.817 16.957 1.00 86.38 80 LYS A O 1
ATOM 710 N N . GLY A 1 81 ? -26.691 -4.687 15.356 1.00 76.62 81 GLY A N 1
ATOM 711 C CA . GLY A 1 81 ? -28.035 -5.141 15.742 1.00 76.62 81 GLY A CA 1
ATOM 712 C C . GLY A 1 81 ? -28.630 -4.470 16.984 1.00 76.62 81 GLY A C 1
ATOM 713 O O . GLY A 1 81 ? -29.742 -4.804 17.366 1.00 76.62 81 GLY A O 1
ATOM 714 N N . VAL A 1 82 ? -27.932 -3.504 17.585 1.00 77.88 82 VAL A N 1
ATOM 715 C CA . VAL A 1 82 ? -28.430 -2.735 18.735 1.00 77.88 82 VAL A CA 1
ATOM 716 C C . VAL A 1 82 ? -29.046 -1.423 18.249 1.00 77.88 82 VAL A C 1
ATOM 718 O O . VAL A 1 82 ? -28.495 -0.749 17.372 1.00 77.88 82 VAL A O 1
ATOM 721 N N . ARG A 1 83 ? -30.201 -1.053 18.812 1.00 77.38 83 ARG A N 1
ATOM 722 C CA . ARG A 1 83 ? -30.856 0.229 18.538 1.00 77.38 83 ARG A CA 1
ATOM 723 C C . ARG A 1 83 ? -30.266 1.303 19.450 1.00 77.38 83 ARG A C 1
ATOM 725 O O . ARG A 1 83 ? -30.582 1.360 20.628 1.00 77.38 83 ARG A O 1
ATOM 732 N N . TRP A 1 84 ? -29.428 2.160 18.879 1.00 79.75 84 TRP A N 1
ATOM 733 C CA . TRP A 1 84 ? -28.760 3.247 19.600 1.00 79.75 84 TRP A CA 1
ATOM 734 C C . TRP A 1 84 ? -29.601 4.519 19.541 1.00 79.75 84 TRP A C 1
ATOM 736 O O . TRP A 1 84 ? -29.637 5.180 18.495 1.00 79.75 84 TRP A O 1
ATOM 746 N N . VAL A 1 85 ? -30.288 4.849 20.630 1.00 70.25 85 VAL A N 1
ATOM 747 C CA . VAL A 1 85 ? -31.300 5.919 20.666 1.00 70.25 85 VAL A CA 1
ATOM 748 C C . VAL A 1 85 ? -30.683 7.282 20.982 1.00 70.25 85 VAL A C 1
ATOM 750 O O . VAL A 1 85 ? -31.155 8.300 20.481 1.00 70.25 85 VAL A O 1
ATOM 753 N N . THR A 1 86 ? -29.601 7.322 21.756 1.00 65.69 86 THR A N 1
ATO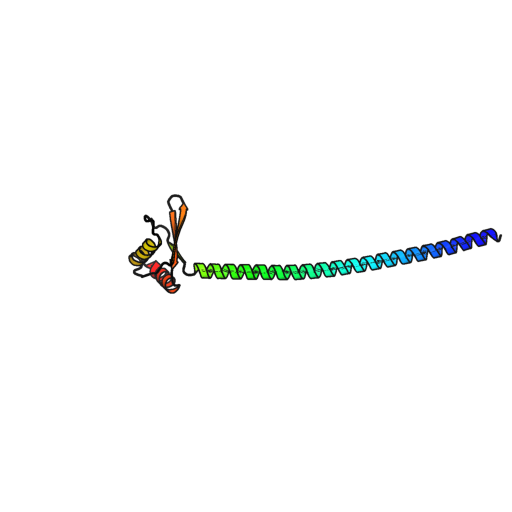M 754 C CA . THR A 1 86 ? -29.075 8.567 22.328 1.00 65.69 86 THR A CA 1
ATOM 755 C C . THR A 1 86 ? -27.989 9.201 21.448 1.00 65.69 86 THR A C 1
ATOM 757 O O . THR A 1 86 ? -27.432 8.598 20.518 1.00 65.69 86 THR A O 1
ATOM 760 N N . GLY A 1 87 ? -27.722 10.485 21.713 1.00 72.19 87 GLY A N 1
ATOM 761 C CA . GLY A 1 87 ? -26.686 11.268 21.031 1.00 72.19 87 GLY A CA 1
ATOM 762 C C . GLY A 1 87 ? -25.262 10.964 21.510 1.00 72.19 87 GLY A C 1
ATOM 763 O O . GLY A 1 87 ? -24.312 11.213 20.772 1.00 72.19 87 GLY A O 1
ATOM 764 N N . ASN A 1 88 ? -25.096 10.390 22.710 1.00 86.00 88 ASN A N 1
ATOM 765 C CA . ASN A 1 88 ? -23.787 10.075 23.287 1.00 86.00 88 ASN A CA 1
ATOM 766 C C . ASN A 1 88 ? -23.478 8.571 23.198 1.00 86.00 88 ASN A C 1
ATOM 768 O O . ASN A 1 88 ? -23.712 7.804 24.130 1.00 86.00 88 ASN A O 1
ATOM 772 N N . ILE A 1 89 ? -22.917 8.174 22.056 1.00 87.12 89 ILE A N 1
ATOM 773 C CA . ILE A 1 89 ? -22.597 6.775 21.733 1.00 87.12 89 ILE A CA 1
ATOM 774 C C . ILE A 1 89 ? -21.579 6.182 22.702 1.00 87.12 89 ILE A C 1
ATOM 776 O O . ILE A 1 89 ? -21.643 5.000 23.015 1.00 87.12 89 ILE A O 1
ATOM 780 N N . GLU A 1 90 ? -20.616 6.976 23.159 1.00 89.06 90 GLU A N 1
ATOM 781 C CA . GLU A 1 90 ? -19.530 6.479 24.004 1.00 89.06 90 GLU A CA 1
ATOM 782 C C . GLU A 1 90 ? -20.067 5.985 25.345 1.00 89.06 90 GLU A C 1
ATOM 784 O O . GLU A 1 90 ? -19.704 4.893 25.779 1.00 89.06 90 GLU A O 1
ATOM 789 N N . LYS A 1 91 ? -20.990 6.741 25.952 1.00 88.12 91 LYS A N 1
ATOM 790 C CA . LYS A 1 91 ? -21.679 6.321 27.178 1.00 88.12 91 LYS A CA 1
ATOM 791 C C . LYS A 1 91 ? -22.550 5.087 26.951 1.00 88.12 91 LYS A C 1
ATOM 793 O O . LYS A 1 91 ? -22.408 4.126 27.698 1.00 88.12 91 LYS A O 1
ATOM 798 N N . GLU A 1 92 ? -23.354 5.069 25.885 1.00 87.94 92 GLU A N 1
ATOM 799 C CA . GLU A 1 92 ? -24.195 3.906 25.557 1.00 87.94 92 GLU A CA 1
ATOM 800 C C . GLU A 1 92 ? -23.370 2.629 25.357 1.00 87.94 92 GLU A C 1
ATOM 802 O O . GLU A 1 92 ? -23.776 1.554 25.782 1.00 87.94 92 GLU A O 1
ATOM 807 N N . VAL A 1 93 ? -22.198 2.719 24.720 1.00 88.44 93 VAL A N 1
ATOM 808 C CA . VAL A 1 93 ? -21.322 1.554 24.534 1.00 88.44 93 VAL A CA 1
ATOM 809 C C . VAL A 1 93 ? -20.764 1.067 25.871 1.00 88.44 93 VAL A C 1
ATOM 811 O O . VAL A 1 93 ? -20.707 -0.143 26.087 1.00 88.44 93 VAL A O 1
ATOM 814 N N . LYS A 1 94 ? -20.368 1.977 26.772 1.00 90.62 94 LYS A N 1
ATOM 815 C CA . LYS A 1 94 ? -19.903 1.604 28.118 1.00 90.62 94 LYS A CA 1
ATOM 816 C C . LYS A 1 94 ? -21.001 0.898 28.908 1.00 90.62 94 LYS A C 1
ATOM 818 O O . LYS A 1 94 ? -20.748 -0.162 29.475 1.00 90.62 94 LYS A O 1
ATOM 823 N N . GLU A 1 95 ? -22.208 1.457 28.909 1.00 89.50 95 GLU A N 1
ATOM 824 C CA . GLU A 1 95 ? -23.378 0.875 29.575 1.00 89.50 95 GLU A CA 1
ATOM 825 C C . GLU A 1 95 ? -23.726 -0.488 28.976 1.00 89.50 95 GLU A C 1
ATOM 827 O O . GLU A 1 95 ? -23.808 -1.470 29.708 1.00 89.50 95 GLU A O 1
ATOM 832 N N . PHE A 1 96 ? -23.779 -0.596 27.645 1.00 88.25 96 PHE A N 1
ATOM 833 C CA . PHE A 1 96 ? -24.047 -1.856 26.954 1.00 88.25 96 PHE A CA 1
ATOM 834 C C . PHE A 1 96 ? -23.059 -2.959 27.351 1.00 88.25 96 PHE A C 1
ATOM 836 O O . PHE A 1 96 ? -23.468 -4.081 27.657 1.00 88.25 96 PHE A O 1
ATOM 843 N N . VAL A 1 97 ? -21.756 -2.659 27.356 1.00 88.25 97 VAL A N 1
ATOM 844 C CA . VAL A 1 97 ? -20.719 -3.631 27.731 1.00 88.25 97 VAL A CA 1
ATOM 845 C C . VAL A 1 97 ? -20.815 -3.988 29.218 1.00 88.25 97 VAL A C 1
ATOM 847 O O . VAL A 1 97 ? -20.698 -5.163 29.572 1.00 88.25 97 VAL A O 1
ATOM 850 N N . LYS A 1 98 ? -21.096 -3.017 30.088 1.00 89.38 98 LYS A N 1
ATOM 851 C CA . LYS A 1 98 ? -21.254 -3.250 31.526 1.00 89.38 98 LYS A CA 1
ATOM 852 C C . LYS A 1 98 ? -22.474 -4.116 31.841 1.00 89.38 98 LYS A C 1
ATOM 854 O O . LYS A 1 98 ? -22.360 -5.049 32.629 1.00 89.38 98 LYS A O 1
ATOM 859 N N . GLU A 1 99 ? -23.613 -3.856 31.210 1.00 86.94 99 GLU A N 1
ATOM 860 C CA . GLU A 1 99 ? -24.860 -4.590 31.445 1.00 86.94 99 GLU A CA 1
ATOM 861 C C . GLU A 1 99 ? -24.816 -6.007 30.871 1.00 86.94 99 GLU A C 1
ATOM 863 O O . GLU A 1 99 ? -25.161 -6.969 31.558 1.00 86.94 99 GLU A O 1
ATOM 868 N N . ASN A 1 100 ? -24.357 -6.152 29.626 1.00 86.25 100 ASN A N 1
ATOM 869 C CA . ASN A 1 100 ? -24.436 -7.428 28.917 1.00 86.25 100 ASN A CA 1
ATOM 870 C C . ASN A 1 100 ? -23.237 -8.339 29.195 1.00 86.25 100 ASN A C 1
ATOM 872 O O . ASN A 1 100 ? -23.389 -9.556 29.242 1.00 86.25 100 ASN A O 1
ATOM 876 N N . LEU A 1 101 ? -22.042 -7.766 29.375 1.00 85.31 101 LEU A N 1
ATOM 877 C CA . LEU A 1 101 ? -20.799 -8.527 29.544 1.00 85.31 101 LEU A CA 1
ATOM 878 C C . LEU A 1 101 ? -20.229 -8.443 30.964 1.00 85.31 101 LEU A C 1
ATOM 880 O O . LEU A 1 101 ? -19.281 -9.164 31.275 1.00 85.31 101 LEU A O 1
ATOM 884 N N . LYS A 1 102 ? -20.788 -7.595 31.842 1.00 86.38 102 LYS A N 1
ATOM 885 C CA . LYS A 1 102 ? -20.296 -7.371 33.216 1.00 86.38 102 LYS A CA 1
ATOM 886 C C . LYS A 1 102 ? -18.812 -6.986 33.262 1.00 86.38 102 LYS A C 1
ATOM 888 O O . LYS A 1 102 ? -18.090 -7.393 34.174 1.00 86.38 102 LYS A O 1
ATOM 893 N N . THR A 1 103 ? -18.353 -6.247 32.254 1.00 85.31 103 THR A N 1
ATOM 894 C CA . THR A 1 103 ? -16.979 -5.744 32.142 1.00 85.31 103 THR A CA 1
ATOM 895 C C . THR A 1 103 ? -17.013 -4.226 32.082 1.00 85.31 103 THR A C 1
ATOM 897 O O . THR A 1 103 ? -17.859 -3.642 31.409 1.00 85.31 103 THR A O 1
ATOM 900 N N . GLU A 1 104 ? -16.085 -3.583 32.779 1.00 87.75 104 GLU A N 1
ATOM 901 C CA . GLU A 1 104 ? -15.908 -2.138 32.721 1.00 87.75 104 GLU A CA 1
ATOM 902 C C . GLU A 1 104 ? -14.883 -1.790 31.640 1.00 87.75 104 GLU A C 1
ATOM 904 O O . GLU A 1 104 ? -13.774 -2.324 31.616 1.00 87.75 104 GLU A O 1
ATOM 909 N N . VAL A 1 105 ? -15.274 -0.927 30.701 1.00 89.75 105 VAL A N 1
ATOM 910 C CA . VAL A 1 105 ? -14.426 -0.531 29.573 1.00 89.75 105 VAL A CA 1
ATOM 911 C C . VAL A 1 105 ? -14.365 0.977 29.442 1.00 89.75 105 VAL A C 1
ATOM 913 O O . VAL A 1 105 ? -15.360 1.676 29.633 1.00 89.75 105 VAL A O 1
ATOM 916 N N . GLU A 1 106 ? -13.197 1.469 29.046 1.00 90.75 106 GLU A N 1
ATOM 917 C CA . GLU A 1 106 ? -13.002 2.875 28.731 1.00 90.75 106 GLU A CA 1
ATOM 918 C C . GLU A 1 106 ? -13.030 3.047 27.210 1.00 90.75 106 GLU A C 1
ATOM 920 O O . GLU A 1 106 ? -12.310 2.370 26.474 1.00 90.75 106 GLU A O 1
ATOM 925 N N . VAL A 1 107 ? -13.910 3.921 26.722 1.00 90.50 107 VAL A N 1
ATOM 926 C CA . VAL A 1 107 ? -14.130 4.151 25.290 1.00 90.50 107 VAL A CA 1
ATOM 927 C C . VAL A 1 107 ? -13.515 5.496 24.945 1.00 90.50 107 VAL A C 1
ATOM 929 O O . VAL A 1 107 ? -14.001 6.525 25.395 1.00 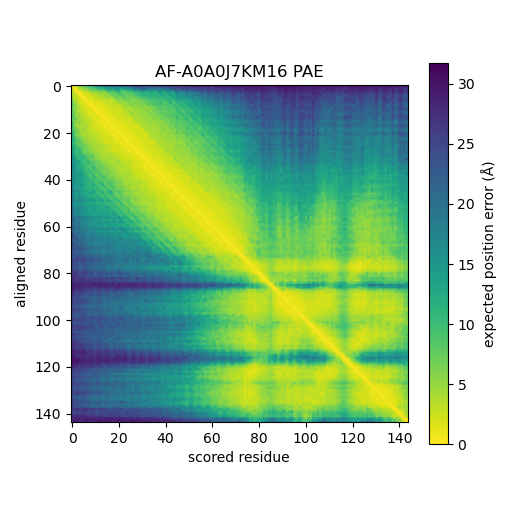90.50 107 VAL A O 1
ATOM 932 N N . LYS A 1 108 ? -12.461 5.483 24.126 1.00 89.19 108 LYS A N 1
ATOM 933 C CA . LYS A 1 108 ? -11.779 6.698 23.657 1.00 89.19 108 LYS A CA 1
ATOM 934 C C . LYS A 1 108 ? -12.583 7.458 22.616 1.00 89.19 108 LYS A C 1
ATOM 936 O O . LYS A 1 108 ? -12.513 8.678 22.542 1.00 89.19 108 LYS A O 1
ATOM 941 N N . LYS A 1 109 ? -13.222 6.709 21.717 1.00 89.75 109 LYS A N 1
ATOM 942 C CA . LYS A 1 109 ? -13.992 7.264 20.608 1.00 89.75 109 LYS A CA 1
ATOM 943 C C . LYS A 1 109 ? -15.004 6.252 20.120 1.00 89.75 109 LYS A C 1
ATOM 945 O O . LYS A 1 109 ? -14.635 5.103 19.873 1.00 89.75 109 LYS A O 1
ATOM 950 N N . ALA A 1 110 ? -16.235 6.678 19.881 1.00 89.94 110 ALA A N 1
ATOM 951 C CA . ALA A 1 110 ? -17.225 5.837 19.221 1.00 89.94 110 ALA A CA 1
ATOM 952 C C . ALA A 1 110 ? -17.984 6.589 18.129 1.00 89.94 110 ALA A C 1
ATOM 954 O O . ALA A 1 110 ? -18.222 7.790 18.222 1.00 89.94 110 ALA A O 1
ATOM 955 N N . TYR A 1 111 ? -18.350 5.879 17.065 1.00 88.12 111 TYR A N 1
ATOM 956 C CA . TYR A 1 111 ? -19.128 6.445 15.969 1.00 88.12 111 TYR A CA 1
ATOM 957 C C . TYR A 1 111 ? -20.107 5.423 15.393 1.00 88.12 111 TYR A C 1
ATOM 959 O O . TYR A 1 111 ? -19.829 4.221 15.325 1.00 88.12 111 TYR A O 1
ATOM 967 N N . LYS A 1 112 ? -21.278 5.925 14.985 1.00 87.12 112 LYS A N 1
ATOM 968 C CA . LYS A 1 112 ? -22.322 5.166 14.291 1.00 87.12 112 LYS A CA 1
ATOM 969 C C . LYS A 1 112 ? -22.020 5.177 12.791 1.00 87.12 112 LYS A C 1
ATOM 971 O O . LYS A 1 112 ? -21.781 6.229 12.206 1.00 87.12 112 LYS A O 1
ATOM 976 N N . ILE A 1 113 ? -22.078 4.008 12.172 1.00 84.88 113 ILE A N 1
ATOM 977 C CA . ILE A 1 113 ? -22.106 3.822 10.725 1.00 84.88 113 ILE A CA 1
ATOM 978 C C . ILE A 1 113 ? -23.507 3.330 10.373 1.00 84.88 113 ILE A C 1
ATOM 980 O O . ILE A 1 113 ? -23.937 2.267 10.834 1.00 84.88 113 ILE A O 1
ATOM 984 N N . LYS A 1 114 ? -24.222 4.107 9.561 1.00 79.69 114 LYS A N 1
ATOM 985 C CA . LYS A 1 114 ? -25.504 3.693 8.990 1.00 79.69 114 LYS A CA 1
ATOM 986 C C . LYS A 1 114 ? -25.218 2.878 7.729 1.00 79.69 114 LYS A C 1
ATOM 988 O O . LYS A 1 114 ? -24.569 3.390 6.823 1.00 79.69 114 LYS A O 1
ATOM 993 N N . ILE A 1 115 ? -25.632 1.610 7.710 1.00 70.50 115 ILE A N 1
ATOM 994 C CA . ILE A 1 115 ? -25.416 0.707 6.563 1.00 70.50 115 ILE A CA 1
ATOM 995 C C . ILE A 1 115 ? -26.686 0.626 5.704 1.00 70.50 115 ILE A C 1
ATOM 997 O O . ILE A 1 115 ? -26.604 0.714 4.488 1.00 70.50 115 ILE A O 1
ATOM 1001 N N . GLU A 1 116 ? -27.858 0.526 6.336 1.00 68.88 116 GLU A N 1
ATOM 1002 C CA . GLU A 1 116 ? -29.187 0.530 5.697 1.00 68.88 116 GLU A CA 1
ATOM 1003 C C . GLU A 1 116 ? -30.146 1.397 6.532 1.00 68.88 116 GLU A C 1
ATOM 1005 O O . GLU A 1 116 ? -29.815 1.750 7.669 1.00 68.88 116 GLU A O 1
ATOM 1010 N N . GLU A 1 117 ? -31.339 1.723 6.012 1.00 64.44 117 GLU A N 1
ATOM 1011 C CA . GLU A 1 117 ? -32.325 2.593 6.685 1.00 64.44 117 GLU A CA 1
ATOM 1012 C C . GLU A 1 117 ? -32.583 2.218 8.153 1.00 64.44 117 GLU A C 1
ATOM 1014 O O . GLU A 1 117 ? -32.713 3.122 8.978 1.00 64.44 117 GLU A O 1
ATOM 1019 N N . ASN A 1 118 ? -32.512 0.922 8.491 1.00 64.19 118 ASN A N 1
ATOM 1020 C CA . ASN A 1 118 ? -32.775 0.388 9.832 1.00 64.19 118 ASN A CA 1
ATOM 1021 C C . ASN A 1 118 ? -31.602 -0.369 10.488 1.00 64.19 118 ASN A C 1
ATOM 1023 O O . ASN A 1 118 ? -31.771 -0.922 11.576 1.00 64.19 118 ASN A O 1
ATOM 1027 N N . LYS A 1 119 ? -30.407 -0.411 9.876 1.00 68.56 119 LYS A N 1
ATOM 1028 C CA . LYS A 1 119 ? -29.244 -1.127 10.440 1.00 68.56 119 LYS A CA 1
ATOM 1029 C C . LYS A 1 119 ? -28.107 -0.167 10.769 1.00 68.56 119 LYS A C 1
ATOM 1031 O O . LYS A 1 119 ? -27.364 0.281 9.892 1.00 68.56 119 LYS A O 1
ATOM 1036 N N . THR A 1 120 ? -27.937 0.081 12.064 1.00 79.94 120 THR A N 1
ATOM 1037 C CA . THR A 1 120 ? -26.834 0.877 12.611 1.00 79.94 120 THR A CA 1
ATOM 1038 C C . THR A 1 120 ? -25.753 -0.049 13.156 1.00 79.94 120 THR A C 1
ATOM 1040 O O . THR A 1 120 ? -26.023 -0.934 13.967 1.00 79.94 120 THR A O 1
ATOM 1043 N N . THR A 1 121 ? -24.515 0.158 12.716 1.00 86.81 121 THR A N 1
ATOM 1044 C CA . THR A 1 121 ? -23.327 -0.488 13.286 1.00 86.81 121 THR A CA 1
ATOM 1045 C C . THR A 1 121 ? -22.538 0.549 14.065 1.00 86.81 121 THR A C 1
ATOM 1047 O O . THR A 1 121 ? -22.249 1.617 13.538 1.00 86.81 121 THR A O 1
ATOM 1050 N N . VAL A 1 122 ? -22.163 0.248 15.304 1.00 88.31 122 VAL A N 1
ATOM 1051 C CA . VAL A 1 122 ? -21.286 1.116 16.095 1.00 88.31 122 VAL A CA 1
ATOM 1052 C C . VAL A 1 122 ? -19.879 0.549 16.092 1.00 88.31 122 VAL A C 1
ATOM 1054 O O . VAL A 1 122 ? -19.675 -0.644 16.319 1.00 88.31 122 VAL A O 1
ATOM 1057 N N . ILE A 1 123 ? -18.909 1.420 15.834 1.00 89.75 123 ILE A N 1
ATOM 1058 C CA . ILE A 1 123 ? -17.495 1.131 16.044 1.00 89.75 123 ILE A CA 1
ATOM 1059 C C . ILE A 1 123 ? -17.041 1.939 17.250 1.00 89.75 123 ILE A C 1
ATOM 1061 O O . ILE A 1 123 ? -17.147 3.165 17.247 1.00 89.75 123 ILE A O 1
ATOM 1065 N N . ALA A 1 124 ? -16.515 1.252 18.258 1.00 90.62 124 ALA A N 1
ATOM 1066 C CA . ALA A 1 124 ? -15.959 1.875 19.451 1.00 90.62 124 ALA A CA 1
ATOM 1067 C C . ALA A 1 124 ? -14.484 1.505 19.594 1.00 90.62 124 ALA A C 1
ATOM 1069 O O . ALA A 1 124 ? -14.118 0.336 19.493 1.00 90.62 124 ALA A O 1
ATOM 1070 N N . ASN A 1 125 ? -13.634 2.504 19.799 1.00 92.88 125 ASN A N 1
ATOM 1071 C CA . ASN A 1 125 ? -12.223 2.348 2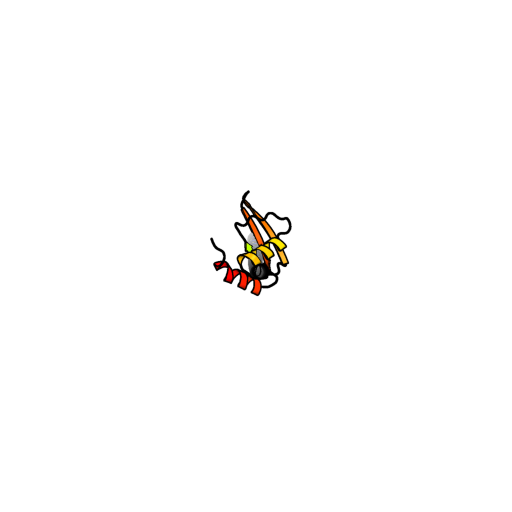0.114 1.00 92.88 125 ASN A CA 1
ATOM 1072 C C . ASN A 1 125 ? -12.071 2.304 21.635 1.00 92.88 125 ASN A C 1
ATOM 1074 O O . ASN A 1 125 ? -12.408 3.275 22.316 1.00 92.88 125 ASN A O 1
ATOM 1078 N N . LEU A 1 126 ? -11.599 1.170 22.149 1.00 91.75 126 LEU A N 1
ATOM 1079 C CA . LEU A 1 126 ? -11.325 1.002 23.571 1.00 91.75 126 LEU A CA 1
ATOM 1080 C C . LEU A 1 126 ? -9.945 1.552 23.933 1.00 91.75 126 LEU A C 1
ATOM 1082 O O . LEU A 1 126 ? -9.034 1.595 23.099 1.00 91.75 126 LEU A O 1
ATOM 1086 N N . ASP A 1 127 ? -9.779 1.935 25.193 1.00 89.62 127 ASP A N 1
ATOM 1087 C CA . ASP A 1 127 ? -8.524 2.486 25.691 1.00 89.62 127 ASP A CA 1
ATOM 1088 C C . ASP A 1 127 ? -7.369 1.482 25.563 1.00 89.62 127 ASP A C 1
ATOM 1090 O O . ASP A 1 127 ? -6.295 1.849 25.067 1.00 89.62 127 ASP A O 1
ATOM 1094 N N . SER A 1 128 ? -7.630 0.206 25.878 1.00 89.00 128 SER A N 1
ATOM 1095 C CA . SER A 1 128 ? -6.632 -0.866 25.863 1.00 89.00 128 SER A CA 1
ATOM 1096 C C . SER A 1 128 ? -7.035 -2.100 25.042 1.00 89.00 128 SER A C 1
ATOM 1098 O O . SER A 1 128 ? -8.208 -2.410 24.811 1.00 89.00 128 SER A O 1
ATOM 1100 N N . TRP A 1 129 ? -6.022 -2.847 24.589 1.00 86.50 129 TRP A N 1
ATOM 1101 C CA . TRP A 1 129 ? -6.230 -4.127 23.904 1.00 86.50 129 TRP A CA 1
ATOM 1102 C C . TRP A 1 129 ? -6.748 -5.213 24.855 1.00 86.50 129 TRP A C 1
ATOM 1104 O O . TRP A 1 129 ? -7.495 -6.094 24.433 1.00 86.50 129 TRP A O 1
ATOM 1114 N N . GLU A 1 130 ? -6.376 -5.143 26.131 1.00 87.06 130 GLU A N 1
ATOM 1115 C CA . GLU A 1 130 ? -6.819 -6.080 27.165 1.00 87.06 130 GLU A CA 1
ATOM 1116 C C . GLU A 1 130 ? -8.327 -5.978 27.391 1.00 87.06 130 GLU A C 1
ATOM 1118 O O . GLU A 1 130 ? -9.006 -7.002 27.355 1.00 87.06 130 GLU A O 1
ATOM 1123 N N . GLN A 1 131 ? -8.866 -4.755 27.465 1.00 88.88 131 GLN A N 1
ATOM 1124 C CA . GLN A 1 131 ? -10.312 -4.519 27.519 1.00 88.88 131 GLN A CA 1
ATOM 1125 C C . GLN A 1 131 ? -11.020 -5.130 26.307 1.00 88.88 131 GLN A C 1
ATOM 1127 O O . GLN A 1 131 ? -12.017 -5.836 26.450 1.00 88.88 131 GLN A O 1
ATOM 1132 N N . LYS A 1 132 ? -10.478 -4.937 25.095 1.00 88.19 132 LYS A N 1
ATOM 1133 C CA . LYS A 1 132 ? -11.032 -5.585 23.896 1.00 88.19 132 LYS A CA 1
ATOM 1134 C C . LYS A 1 132 ? -10.994 -7.105 24.007 1.00 88.19 132 LYS A C 1
ATOM 1136 O O . LYS A 1 132 ? -11.956 -7.761 23.613 1.00 88.19 132 LYS A O 1
ATOM 1141 N N . ARG A 1 133 ? -9.885 -7.677 24.477 1.00 87.81 133 ARG A N 1
ATOM 1142 C CA . ARG A 1 133 ? -9.735 -9.126 24.629 1.00 87.81 133 ARG A CA 1
ATOM 1143 C C . ARG A 1 133 ? -10.764 -9.674 25.613 1.00 87.81 133 ARG A C 1
ATOM 1145 O O . ARG A 1 133 ? -11.383 -10.690 25.317 1.00 87.81 133 ARG A O 1
ATOM 1152 N N . GLU A 1 134 ? -10.984 -8.987 26.727 1.00 88.88 134 GLU A N 1
ATOM 1153 C CA . GLU A 1 134 ? -11.989 -9.367 27.716 1.00 88.88 134 GLU A CA 1
ATOM 1154 C C . GLU A 1 134 ? -13.407 -9.316 27.133 1.00 88.88 134 GLU A C 1
ATOM 1156 O O . GLU A 1 134 ? -14.122 -10.317 27.186 1.00 88.88 134 GLU A O 1
ATOM 1161 N N . VAL A 1 135 ? -13.767 -8.214 26.464 1.00 87.75 135 VAL A N 1
ATOM 1162 C CA . VAL A 1 135 ? -15.049 -8.072 25.750 1.00 87.75 135 VAL A CA 1
ATOM 1163 C C . VAL A 1 135 ? -15.244 -9.190 24.722 1.00 87.75 135 VAL A C 1
ATOM 1165 O O . VAL A 1 135 ? -16.314 -9.787 24.637 1.00 87.75 135 VAL A O 1
ATOM 1168 N N . MET A 1 136 ? -14.209 -9.511 23.943 1.00 86.56 136 MET A N 1
ATOM 1169 C CA . MET A 1 136 ? -14.271 -10.564 22.926 1.00 86.56 136 MET A CA 1
ATOM 1170 C C . MET A 1 136 ? -14.387 -11.969 23.527 1.00 86.56 136 MET A C 1
ATOM 1172 O O . MET A 1 136 ? -15.060 -12.814 22.939 1.00 86.56 136 MET A O 1
ATOM 1176 N N . ASN A 1 137 ? -13.771 -12.223 24.684 1.00 88.50 137 ASN A N 1
ATOM 1177 C CA . ASN A 1 137 ? -13.885 -13.500 25.390 1.00 88.50 137 ASN A CA 1
ATOM 1178 C C . ASN A 1 137 ? -15.289 -13.696 25.970 1.00 88.50 137 ASN A C 1
ATOM 1180 O O . ASN A 1 137 ? -15.866 -14.773 25.816 1.00 88.50 137 ASN A O 1
ATOM 1184 N N . ARG A 1 138 ? -15.853 -12.642 26.573 1.00 86.50 138 ARG A N 1
ATOM 1185 C CA . ARG A 1 138 ? -17.211 -12.644 27.138 1.00 86.50 138 ARG A CA 1
ATOM 1186 C C . ARG A 1 138 ? -18.307 -12.499 26.091 1.00 86.50 138 ARG A C 1
ATOM 1188 O O . ARG A 1 138 ? -19.477 -12.664 26.395 1.00 86.50 138 ARG A O 1
ATOM 1195 N N . LYS A 1 139 ? -17.958 -12.272 24.821 1.00 83.00 139 LYS A N 1
ATOM 1196 C CA . LYS A 1 139 ? -18.928 -12.219 23.717 1.00 83.00 139 LYS A CA 1
ATOM 1197 C C . LYS A 1 139 ? -19.837 -13.457 23.662 1.00 83.00 139 LYS A C 1
ATOM 1199 O O . LYS A 1 139 ? -20.962 -13.346 23.197 1.00 83.00 139 LYS A O 1
ATOM 1204 N N . LYS A 1 140 ? -19.362 -14.618 24.127 1.00 79.19 140 LYS A N 1
ATOM 1205 C CA . LYS A 1 140 ? -20.154 -15.858 24.226 1.00 79.19 140 LYS A CA 1
ATOM 1206 C C . LYS A 1 140 ? -21.339 -15.751 25.194 1.00 79.19 140 LYS A C 1
ATOM 1208 O O . LYS A 1 140 ? -22.293 -16.504 25.043 1.00 79.19 140 LYS A O 1
ATOM 1213 N N . ASP A 1 141 ? -21.275 -14.824 26.144 1.00 77.69 141 ASP A N 1
ATOM 1214 C CA . ASP A 1 141 ? -22.309 -14.585 27.151 1.00 77.69 141 ASP A CA 1
ATOM 1215 C C . ASP A 1 141 ? -23.447 -13.704 26.606 1.00 77.69 141 ASP A C 1
ATOM 1217 O O . ASP A 1 141 ? -24.515 -13.616 27.216 1.00 77.69 141 ASP A O 1
ATOM 1221 N N . LEU A 1 142 ? -23.251 -13.085 25.432 1.00 75.12 142 LEU A N 1
ATOM 1222 C CA . LEU A 1 142 ? -24.322 -12.424 24.692 1.00 75.12 142 LEU A CA 1
ATOM 1223 C C . LEU A 1 142 ? -25.271 -13.500 24.165 1.00 75.12 142 LEU A C 1
ATOM 1225 O O . LEU A 1 142 ? -24.899 -14.300 23.303 1.00 75.12 142 LEU A O 1
ATOM 1229 N N . ARG A 1 143 ? -26.496 -13.523 24.694 1.00 61.84 143 ARG A N 1
ATOM 1230 C CA . ARG A 1 143 ? -27.552 -14.397 24.174 1.00 61.84 143 ARG A CA 1
ATOM 1231 C C . ARG A 1 143 ? -27.892 -13.991 22.725 1.00 61.84 143 ARG A C 1
ATOM 1233 O O . ARG A 1 143 ? -27.822 -12.795 22.432 1.00 61.84 143 ARG A O 1
ATOM 1240 N N . PRO A 1 144 ? -28.207 -14.956 21.838 1.00 57.44 144 PRO A N 1
ATOM 1241 C CA . PRO A 1 144 ? -28.645 -14.683 20.468 1.00 57.44 144 PRO A CA 1
ATOM 1242 C C . PRO A 1 144 ? -29.879 -13.783 20.394 1.00 57.44 144 PRO A C 1
ATOM 1244 O O . PRO A 1 144 ? -30.748 -13.911 21.289 1.00 57.44 144 PRO A O 1
#

Nearest PDB structures (foldseek):
  3lu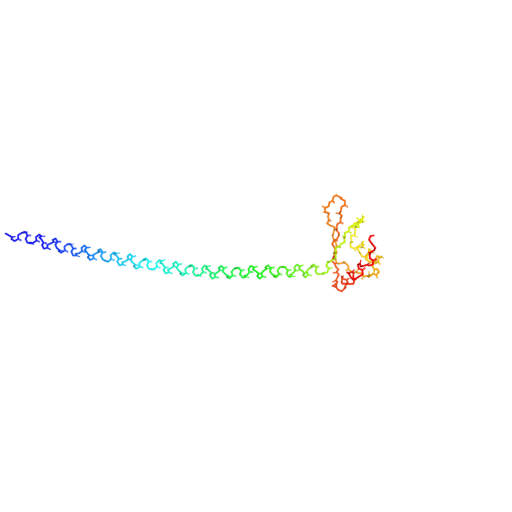y-assembly1_A-2  TM=4.322E-01  e=3.251E-01  Bifidobacterium adolescentis ATCC 15703
  8t0v-assembly1_A  TM=4.463E-01  e=1.435E+00  Caldanaerobacter subterraneus subsp. tengcongensis
  5tkw-assembly1_A-2  TM=3.654E-01  e=1.182E+00  Klebsiella pneumoniae subsp. pneumoniae NTUH-K2044
  8t0v-assembly1_B  TM=4.857E-01  e=3.778E+00  Caldanaerobacter subterraneus subsp. tengcongensis
  6sgb-assembly1_FQ  TM=3.392E-01  e=2.113E+00  Trypanosoma brucei brucei

Secondary structure (DSSP, 8-state):
-HHHHHHHHHHHHHHHHHHHHHHHHHHHHHHHHHHHHHHHHHHHHHHHHHHHHHHHHHHHHHHHHHHHHHHHHTTEEEEES----SS-HHHHHHHHHHHHH-----EEEEEEEEEETTEEEEEEEES-HHHHHHHHHHGGGS--

Foldseek 3Di:
DVVVVVVVVVVVVVVVVVVVVVVVVVVVVVVVVVVVVVVVVVVVVVVVVVVVVVVVVVVVVVVVVVVVVCVQCLQKDKDWDDDDDDPDVQVVVQVCCCVQQVDGWHFPDKDWDDPDPPIIMMITGTPDNVSVVSSVVSVVSRDD

Organism: Lasius niger (NCBI:txid67767)

Sequence (144 aa):
MGNLENVMEMYKQMQEFIAEQMERIRNEIAEDRIAREEERKREKKMWNEEKEELKRRIVDLEWINKKRERDRRKNNIVIKGVRWVTGNIEKEVKEFVKENLKTEVEVKKAYKIKIEENKTTVIANLDSWEQKREVMNRKKDLRP

Solvent-accessible surface area (backbone atoms only — not comparable to full-atom values): 8081 Å² total; per-residue (Å²): 116,71,72,61,54,55,52,53,52,51,51,51,54,51,50,53,52,52,50,53,52,53,49,52,53,51,48,52,54,50,51,53,51,50,52,56,50,51,48,52,51,51,53,53,49,54,53,49,52,54,51,51,52,53,50,52,52,50,54,52,51,52,50,52,49,53,50,52,51,47,60,71,47,60,21,47,48,79,50,69,88,60,88,80,86,68,91,59,52,45,59,52,51,36,49,50,39,34,73,63,55,71,42,87,61,55,62,77,46,51,49,80,44,77,79,49,103,87,44,47,34,38,42,34,32,34,74,40,58,64,54,42,51,50,53,62,65,39,48,77,67,54,77,133

pLDDT: mean 86.4, std 8.67, range [53.38, 95.69]

Mean predicted aligned error: 11.58 Å